Protein AF-F0SHQ8-F1 (afdb_monomer)

Radius of gyration: 17.81 Å; Cα contacts (8 Å, |Δi|>4): 243; chains: 1; bounding box: 41×35×52 Å

Sequence (157 aa):
MIVAEDRSCPIPQRPRISIDPEQRTIQFEWCHVSRSFFSAGFQQSYVCSFDDITGTADFLHGSHKAPVTRIILAAGRLISIHVSPKQLASTFVYTETGRCRMFASWYGFEEVRDQLAEIAPGQARIPLSEDIRLIPLYVLGLIVVVCGIILGLLEFG

Structure (mmCIF, N/CA/C/O backbone):
data_AF-F0SHQ8-F1
#
_entry.id   AF-F0SHQ8-F1
#
loop_
_atom_site.group_PDB
_atom_site.id
_atom_site.type_symbol
_atom_site.label_atom_id
_atom_site.label_alt_id
_atom_site.label_comp_id
_atom_site.label_asym_id
_atom_site.label_entity_id
_atom_site.label_seq_id
_atom_site.pdbx_PDB_ins_code
_atom_site.Cartn_x
_atom_site.Cartn_y
_atom_site.Cartn_z
_atom_site.occupancy
_atom_site.B_iso_or_equiv
_atom_site.auth_seq_id
_atom_site.auth_comp_id
_atom_site.auth_asym_id
_atom_site.auth_atom_id
_atom_site.pdbx_PDB_model_num
ATOM 1 N N . MET A 1 1 ? 0.479 -6.429 15.666 1.00 88.62 1 MET A N 1
ATOM 2 C CA . MET A 1 1 ? 0.857 -5.486 14.590 1.00 88.62 1 MET A CA 1
ATOM 3 C C . MET A 1 1 ? 1.449 -6.262 13.421 1.00 88.62 1 MET A C 1
ATOM 5 O O . MET A 1 1 ? 2.393 -7.015 13.630 1.00 88.62 1 MET A O 1
ATOM 9 N N . ILE A 1 2 ? 0.876 -6.109 12.228 1.00 95.31 2 ILE A N 1
ATOM 10 C CA . ILE A 1 2 ? 1.307 -6.766 10.980 1.00 95.31 2 ILE A CA 1
ATOM 11 C C . ILE A 1 2 ? 1.930 -5.688 10.091 1.00 95.31 2 ILE A C 1
ATOM 13 O O . ILE A 1 2 ? 1.401 -4.580 10.033 1.00 95.31 2 ILE A O 1
ATOM 17 N N . VAL A 1 3 ? 3.069 -5.957 9.451 1.00 96.50 3 VAL A N 1
ATOM 18 C CA . VAL A 1 3 ? 3.855 -4.919 8.766 1.00 96.50 3 VAL A CA 1
ATOM 19 C C . VAL A 1 3 ? 4.327 -5.395 7.404 1.00 96.50 3 VAL A C 1
ATOM 21 O O . VAL A 1 3 ? 4.894 -6.481 7.304 1.00 96.50 3 VAL A O 1
ATOM 24 N N . ALA A 1 4 ? 4.184 -4.527 6.401 1.00 95.50 4 ALA A N 1
ATOM 25 C CA . ALA A 1 4 ? 4.842 -4.657 5.113 1.00 95.50 4 ALA A CA 1
ATOM 26 C C . ALA A 1 4 ? 5.724 -3.441 4.819 1.00 95.50 4 ALA A C 1
ATOM 28 O O . ALA A 1 4 ? 5.310 -2.308 5.054 1.00 95.50 4 ALA A O 1
ATOM 29 N N . GLU A 1 5 ? 6.933 -3.648 4.298 1.00 95.06 5 GLU A N 1
ATOM 30 C CA . GLU A 1 5 ? 7.877 -2.554 4.022 1.00 95.06 5 GLU A CA 1
ATOM 31 C C . GLU A 1 5 ? 8.793 -2.816 2.818 1.00 95.06 5 GLU A C 1
ATOM 33 O O . GLU A 1 5 ? 9.200 -3.952 2.542 1.00 95.06 5 GLU A O 1
ATOM 38 N N . ASP A 1 6 ? 9.185 -1.740 2.133 1.00 92.12 6 ASP A N 1
ATOM 39 C CA . ASP A 1 6 ? 10.177 -1.799 1.062 1.00 92.12 6 ASP A CA 1
ATOM 40 C C . ASP A 1 6 ? 11.604 -1.730 1.616 1.00 92.12 6 ASP A C 1
ATOM 42 O O . ASP A 1 6 ? 12.193 -0.664 1.807 1.00 92.12 6 ASP A O 1
ATOM 46 N N . ARG A 1 7 ? 12.207 -2.893 1.858 1.00 90.50 7 ARG A N 1
ATOM 47 C CA . ARG A 1 7 ? 13.582 -2.966 2.374 1.00 90.50 7 ARG A CA 1
ATOM 48 C C . ARG A 1 7 ? 14.652 -2.537 1.372 1.00 90.50 7 ARG A C 1
ATOM 50 O O . ARG A 1 7 ? 15.808 -2.421 1.772 1.00 90.50 7 ARG A O 1
ATOM 57 N N . SER A 1 8 ? 14.299 -2.293 0.107 1.00 85.12 8 SER A N 1
ATOM 58 C CA . SER A 1 8 ? 15.238 -1.722 -0.863 1.00 85.12 8 SER A CA 1
ATOM 59 C C . SER A 1 8 ? 15.465 -0.222 -0.643 1.00 85.12 8 SER A C 1
ATOM 61 O O . SER A 1 8 ? 16.501 0.305 -1.050 1.00 85.12 8 SER A O 1
ATOM 63 N N . CYS A 1 9 ? 14.548 0.454 0.059 1.00 84.31 9 CYS A N 1
ATOM 64 C CA . CYS A 1 9 ? 14.655 1.871 0.386 1.00 84.31 9 CYS A CA 1
ATOM 65 C C . CYS A 1 9 ? 15.389 2.115 1.725 1.00 84.31 9 CYS A C 1
ATOM 67 O O . CYS A 1 9 ? 15.158 1.404 2.720 1.00 84.31 9 CYS A O 1
ATOM 69 N N . PRO A 1 10 ? 16.248 3.153 1.796 1.00 83.56 10 PRO A N 1
ATOM 70 C CA . PRO A 1 10 ? 16.924 3.538 3.027 1.00 83.56 10 PRO A CA 1
ATOM 71 C C . PRO A 1 10 ? 15.960 4.188 4.032 1.00 83.56 10 PRO A C 1
ATOM 73 O O . PRO A 1 10 ? 14.971 4.828 3.677 1.00 83.56 10 PRO A O 1
ATOM 76 N N . ILE A 1 11 ? 16.288 4.060 5.315 1.00 84.69 11 ILE A N 1
ATOM 77 C CA . ILE A 1 11 ? 15.631 4.798 6.403 1.00 84.69 11 ILE A CA 1
ATOM 78 C C . ILE A 1 11 ? 16.107 6.266 6.337 1.00 84.69 11 ILE A C 1
ATOM 80 O O . ILE A 1 11 ? 17.296 6.482 6.094 1.00 84.69 11 ILE A O 1
ATOM 84 N N . PRO A 1 12 ? 15.236 7.280 6.544 1.00 82.38 12 PRO A N 1
ATOM 85 C CA . PRO A 1 12 ? 13.863 7.201 7.064 1.00 82.38 12 PRO A CA 1
ATOM 86 C C . PRO A 1 12 ? 12.753 7.170 6.005 1.00 82.38 12 PRO A C 1
ATOM 88 O O . PRO A 1 12 ? 11.585 7.095 6.367 1.00 82.38 12 PRO A O 1
ATOM 91 N N . GLN A 1 13 ? 13.083 7.225 4.717 1.00 86.38 13 GLN A N 1
ATOM 92 C CA . GLN A 1 13 ? 12.105 7.331 3.624 1.00 86.38 13 GLN A CA 1
ATOM 93 C C . GLN A 1 13 ? 11.593 5.966 3.161 1.00 86.38 13 GLN A C 1
ATOM 95 O O . GLN A 1 13 ? 11.318 5.772 1.981 1.00 86.38 13 GLN A O 1
ATOM 100 N N . ARG A 1 14 ? 11.519 4.993 4.072 1.00 87.56 14 ARG A N 1
ATOM 101 C CA . ARG A 1 14 ? 11.128 3.630 3.737 1.00 87.56 14 ARG A CA 1
ATOM 102 C C . ARG A 1 14 ? 9.604 3.548 3.601 1.00 87.56 14 ARG A C 1
ATOM 104 O O . ARG A 1 14 ? 8.922 3.753 4.605 1.00 87.56 14 ARG A O 1
ATOM 111 N N . PRO A 1 15 ? 9.072 3.196 2.417 1.00 91.81 15 PRO A N 1
ATOM 112 C CA . PRO A 1 15 ? 7.663 2.874 2.256 1.00 91.81 15 PRO A CA 1
ATOM 113 C C . PRO A 1 15 ? 7.255 1.733 3.188 1.00 91.81 15 PRO A C 1
ATOM 115 O O . PRO A 1 15 ? 7.889 0.672 3.185 1.00 91.81 15 PRO A O 1
ATOM 118 N N . ARG A 1 16 ? 6.211 1.947 3.988 1.00 93.94 16 ARG A N 1
ATOM 119 C CA . ARG A 1 16 ? 5.739 0.967 4.968 1.00 93.94 16 ARG A CA 1
ATOM 120 C C . ARG A 1 16 ? 4.236 1.058 5.187 1.00 93.94 16 ARG A C 1
ATOM 122 O O . ARG A 1 16 ? 3.680 2.147 5.260 1.00 93.94 16 ARG A O 1
ATOM 129 N N . ILE A 1 17 ? 3.601 -0.097 5.345 1.00 96.00 17 ILE A N 1
ATOM 130 C CA . ILE A 1 17 ? 2.226 -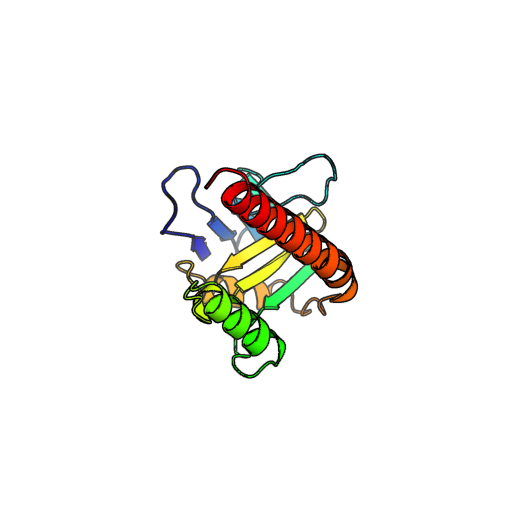0.246 5.819 1.00 96.00 17 ILE A CA 1
ATOM 131 C C . ILE A 1 17 ? 2.270 -1.038 7.120 1.00 96.00 17 ILE A C 1
ATOM 133 O O . ILE A 1 17 ? 2.913 -2.084 7.189 1.00 96.00 17 ILE A O 1
ATOM 137 N N . SER A 1 18 ? 1.592 -0.549 8.151 1.00 96.88 18 SER A N 1
ATOM 138 C CA . SER A 1 18 ? 1.415 -1.260 9.416 1.00 96.88 18 SER A CA 1
ATOM 139 C C . SER A 1 18 ? -0.068 -1.357 9.734 1.00 96.88 18 SER A C 1
ATOM 141 O O . SER A 1 18 ? -0.766 -0.349 9.716 1.00 96.88 18 SER A O 1
ATOM 143 N N . ILE A 1 19 ? -0.542 -2.562 10.026 1.00 96.50 19 ILE A N 1
ATOM 144 C CA . ILE A 1 19 ? -1.914 -2.830 10.446 1.00 96.50 19 ILE A CA 1
ATOM 145 C C . ILE A 1 19 ? -1.894 -3.156 11.935 1.00 96.50 19 ILE A C 1
ATOM 147 O O . ILE A 1 19 ? -1.152 -4.042 12.385 1.00 96.50 19 ILE A O 1
ATOM 151 N N . ASP A 1 20 ? -2.728 -2.452 12.688 1.00 96.44 20 ASP A N 1
ATOM 152 C CA . ASP A 1 20 ? -3.034 -2.755 14.077 1.00 96.44 20 ASP A CA 1
ATOM 153 C C . ASP A 1 20 ? -4.475 -3.292 14.180 1.00 96.44 20 ASP A C 1
ATOM 155 O O . ASP A 1 20 ? -5.432 -2.513 14.158 1.00 96.44 20 ASP A O 1
ATOM 159 N N . PRO A 1 21 ? -4.653 -4.625 14.271 1.00 92.81 21 PRO A N 1
ATOM 160 C CA . PRO A 1 21 ? -5.974 -5.229 14.410 1.00 92.81 21 PRO A CA 1
ATOM 161 C C . PRO A 1 21 ? -6.673 -4.882 15.728 1.00 92.81 21 PRO A C 1
ATOM 163 O O . PRO A 1 21 ? -7.901 -4.840 15.756 1.00 92.81 21 PRO A O 1
ATOM 166 N N . GLU A 1 22 ? -5.922 -4.629 16.806 1.00 94.12 22 GLU A N 1
ATOM 167 C CA . GLU A 1 22 ? -6.499 -4.306 18.116 1.00 94.12 22 GLU A CA 1
ATOM 168 C C . GLU A 1 22 ? -7.103 -2.902 18.099 1.00 94.12 22 GLU A C 1
ATOM 170 O O . GLU A 1 22 ? -8.208 -2.685 18.594 1.00 94.12 22 GLU A O 1
ATOM 175 N N . GLN A 1 23 ? -6.399 -1.958 17.471 1.00 93.69 23 GLN A N 1
ATOM 176 C CA . GLN A 1 23 ? -6.852 -0.573 17.335 1.00 93.69 23 GLN A CA 1
ATOM 177 C C . GLN A 1 23 ? -7.754 -0.339 16.117 1.00 93.69 23 GLN A C 1
ATOM 179 O O . GLN A 1 23 ? -8.337 0.736 15.997 1.00 93.69 23 GLN A O 1
ATOM 184 N N . ARG A 1 24 ? -7.886 -1.329 15.223 1.00 94.56 24 ARG A N 1
ATOM 185 C CA . ARG A 1 24 ? -8.569 -1.211 13.922 1.00 94.56 24 ARG A CA 1
ATOM 186 C C . ARG A 1 24 ? -8.027 -0.055 13.075 1.00 94.56 24 ARG A C 1
ATOM 188 O O . ARG A 1 24 ? -8.792 0.681 12.453 1.00 94.56 24 ARG A O 1
ATOM 195 N N . THR A 1 25 ? -6.705 0.105 13.046 1.00 95.94 25 THR A N 1
ATOM 196 C CA . THR A 1 25 ? -6.038 1.182 12.303 1.00 95.94 25 THR A CA 1
ATOM 197 C C . THR A 1 25 ? -5.010 0.658 11.309 1.00 95.94 25 THR A C 1
ATOM 199 O O . THR A 1 25 ? -4.406 -0.405 11.483 1.00 95.94 25 THR A O 1
ATOM 202 N N . ILE A 1 26 ? -4.804 1.429 10.242 1.00 95.44 26 ILE A N 1
ATOM 203 C CA . ILE A 1 26 ? -3.744 1.219 9.259 1.00 95.44 26 ILE A CA 1
ATOM 204 C C . ILE A 1 26 ? -2.895 2.480 9.187 1.00 95.44 26 ILE A C 1
ATOM 206 O O . ILE A 1 26 ? -3.410 3.578 8.987 1.00 95.44 26 ILE A O 1
ATOM 210 N N . GLN A 1 27 ? -1.585 2.313 9.326 1.00 96.25 27 GLN A N 1
ATOM 211 C CA . GLN A 1 27 ? -0.594 3.364 9.159 1.00 96.25 27 GLN A CA 1
ATOM 212 C C . GLN A 1 27 ? 0.179 3.149 7.862 1.00 96.25 27 GLN A C 1
ATOM 214 O O . GLN A 1 27 ? 0.748 2.084 7.629 1.00 96.25 27 GLN A O 1
ATOM 219 N N . PHE A 1 28 ? 0.242 4.193 7.051 1.00 94.00 28 PHE A N 1
ATOM 220 C CA . PHE A 1 28 ? 1.009 4.293 5.824 1.00 94.00 28 PHE A CA 1
ATOM 221 C C . PHE A 1 28 ? 2.151 5.279 6.040 1.00 94.00 28 PHE A C 1
ATOM 223 O O . PHE A 1 28 ? 1.915 6.421 6.417 1.00 94.00 28 PHE A O 1
ATOM 230 N N . GLU A 1 29 ? 3.379 4.876 5.752 1.00 93.12 29 GLU A N 1
ATOM 231 C CA . GLU A 1 29 ? 4.559 5.739 5.799 1.00 93.12 29 GLU A CA 1
ATOM 232 C C . GLU A 1 29 ? 5.186 5.780 4.408 1.00 93.12 29 GLU A C 1
ATOM 234 O O . GLU A 1 29 ? 5.399 4.730 3.800 1.00 93.12 29 GLU A O 1
ATOM 239 N N . TRP A 1 30 ? 5.427 6.978 3.869 1.00 88.38 30 TRP A N 1
ATOM 240 C CA . TRP A 1 30 ? 6.051 7.209 2.553 1.00 88.38 30 TRP A CA 1
ATOM 241 C C . TRP A 1 30 ? 5.433 6.446 1.367 1.00 88.38 30 TRP A C 1
ATOM 243 O O . TRP A 1 30 ? 6.095 6.213 0.358 1.00 88.38 30 TRP A O 1
ATOM 253 N N . CYS A 1 31 ? 4.166 6.041 1.466 1.00 87.19 31 CYS A N 1
ATOM 254 C CA . CYS A 1 31 ? 3.522 5.200 0.452 1.00 87.19 31 CYS A CA 1
ATOM 255 C C . CYS A 1 31 ? 2.071 5.572 0.132 1.00 87.19 31 CYS A C 1
ATOM 257 O O . CYS A 1 31 ? 1.521 5.078 -0.856 1.00 87.19 31 CYS A O 1
ATOM 259 N N . HIS A 1 32 ? 1.445 6.440 0.929 1.00 88.69 32 HIS A N 1
ATOM 260 C CA . HIS A 1 32 ? 0.104 6.949 0.651 1.00 88.69 32 HIS A CA 1
ATOM 261 C C . HIS A 1 32 ? 0.176 8.173 -0.2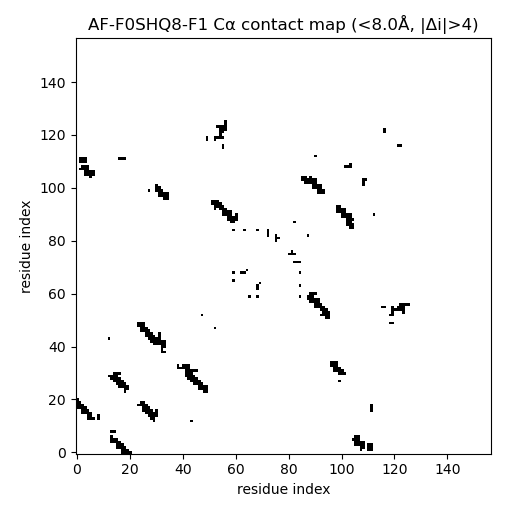56 1.00 88.69 32 HIS A C 1
ATOM 263 O O . HIS A 1 32 ? 0.983 9.076 -0.037 1.00 88.69 32 HIS A O 1
ATOM 269 N N . VAL A 1 33 ? -0.666 8.194 -1.282 1.00 83.50 33 VAL A N 1
ATOM 270 C CA . VAL A 1 33 ? -0.838 9.321 -2.195 1.00 83.50 33 VAL A CA 1
ATOM 271 C C . VAL A 1 33 ? -2.252 9.857 -2.007 1.00 83.50 33 VAL A C 1
ATOM 273 O O . VAL A 1 33 ? -3.235 9.142 -2.228 1.00 83.50 33 VAL A O 1
ATOM 276 N N . SER A 1 34 ? -2.356 11.123 -1.606 1.00 78.75 34 SER A N 1
ATOM 277 C CA . SER A 1 34 ? -3.646 11.792 -1.435 1.00 78.75 34 SER A CA 1
ATOM 278 C C . SER A 1 34 ? -4.316 12.063 -2.783 1.00 78.75 34 SER A C 1
ATOM 280 O O . SER A 1 34 ? -3.654 12.311 -3.788 1.00 78.75 34 SER A O 1
ATOM 282 N N . ARG A 1 35 ? -5.654 12.055 -2.796 1.00 71.56 35 ARG A N 1
ATOM 283 C CA . ARG A 1 35 ? -6.475 12.466 -3.947 1.00 71.56 35 ARG A CA 1
ATOM 284 C C . ARG A 1 35 ? -6.434 13.977 -4.217 1.00 71.56 35 ARG A C 1
ATOM 286 O O . ARG A 1 35 ? -6.981 14.413 -5.227 1.00 71.56 35 ARG A O 1
ATOM 293 N N . SER A 1 36 ? -5.841 14.789 -3.338 1.00 67.88 36 SER A N 1
ATOM 294 C CA . SER A 1 36 ? -5.819 16.243 -3.521 1.00 67.88 36 SER A CA 1
ATOM 295 C C . SER A 1 36 ? -4.958 16.649 -4.723 1.00 67.88 36 SER A C 1
ATOM 297 O O . SER A 1 36 ? -3.783 16.303 -4.821 1.00 67.88 36 SER A O 1
ATOM 299 N N . PHE A 1 37 ? -5.543 17.446 -5.624 1.00 50.50 37 PHE A N 1
ATOM 300 C CA . PHE A 1 37 ? -4.904 17.951 -6.849 1.00 50.50 37 PHE A CA 1
ATOM 301 C C . PHE A 1 37 ? -3.634 18.786 -6.581 1.00 50.50 37 PHE A C 1
ATOM 303 O O . PHE A 1 37 ? -2.804 18.955 -7.469 1.00 50.50 37 PHE A O 1
ATOM 310 N N . PHE A 1 38 ? -3.467 19.293 -5.354 1.00 52.59 38 PHE A N 1
ATOM 311 C CA . PHE A 1 38 ? -2.330 20.128 -4.947 1.00 52.59 38 PHE A CA 1
ATOM 312 C C . PHE A 1 38 ? -1.226 19.359 -4.210 1.00 52.59 38 PHE A C 1
ATOM 314 O O . PHE A 1 38 ? -0.142 19.897 -3.997 1.00 52.59 38 PHE A O 1
ATOM 321 N N . SER A 1 39 ? -1.473 18.105 -3.823 1.00 54.47 39 SER A N 1
ATOM 322 C CA . SER A 1 39 ? -0.486 17.247 -3.166 1.00 54.47 39 SER A CA 1
ATOM 323 C C . SER A 1 39 ? 0.139 16.293 -4.180 1.00 54.47 39 SER A C 1
ATOM 325 O O . SER A 1 39 ? -0.237 15.127 -4.274 1.00 54.47 39 SER A O 1
ATOM 327 N N . ALA A 1 40 ? 1.099 16.782 -4.962 1.00 52.38 40 ALA A N 1
ATOM 328 C CA . ALA A 1 40 ? 1.957 15.906 -5.749 1.00 52.38 40 ALA A CA 1
ATOM 329 C C . ALA A 1 40 ? 3.022 15.302 -4.817 1.00 52.38 40 ALA A C 1
ATOM 331 O O . ALA A 1 40 ? 4.040 15.933 -4.548 1.00 52.38 40 ALA A O 1
ATOM 332 N N . GLY A 1 41 ? 2.782 14.105 -4.275 1.00 63.81 41 GLY A N 1
ATOM 333 C CA . GLY A 1 41 ? 3.791 13.403 -3.479 1.00 63.81 41 GLY A CA 1
ATOM 334 C C . GLY A 1 41 ? 3.245 12.345 -2.527 1.00 63.81 41 GLY A C 1
ATOM 335 O O . GLY A 1 41 ? 2.043 12.263 -2.277 1.00 63.81 41 GLY A O 1
ATOM 336 N N . PHE A 1 42 ? 4.161 11.535 -1.993 1.00 68.38 42 PHE A N 1
ATOM 337 C CA . PHE A 1 42 ? 3.863 10.604 -0.911 1.00 68.38 42 PHE A CA 1
ATOM 338 C C . PHE A 1 42 ? 3.695 11.362 0.403 1.00 68.38 42 PHE A C 1
ATOM 340 O O . PHE A 1 42 ? 4.524 12.203 0.755 1.00 68.38 42 PHE A O 1
ATOM 347 N N . GLN A 1 43 ? 2.644 11.039 1.150 1.00 77.31 43 GLN A N 1
ATOM 348 C CA . GLN A 1 43 ? 2.515 11.481 2.531 1.00 77.31 43 GLN A CA 1
ATOM 349 C C . GLN A 1 43 ? 3.557 10.752 3.384 1.00 77.31 43 GLN A C 1
ATOM 351 O O . GLN A 1 43 ? 3.699 9.530 3.298 1.00 77.31 43 GLN A O 1
ATOM 356 N N . GLN A 1 44 ? 4.297 11.506 4.204 1.00 84.75 44 GLN A N 1
ATOM 357 C CA . GLN A 1 44 ? 5.324 10.942 5.084 1.00 84.75 44 GLN A CA 1
ATOM 358 C C . GLN A 1 44 ? 4.721 9.937 6.070 1.00 84.75 44 GLN A C 1
ATOM 360 O O . GLN A 1 44 ? 5.301 8.878 6.286 1.00 84.75 44 GLN A O 1
ATOM 365 N N . SER A 1 45 ? 3.565 10.264 6.644 1.00 90.50 45 SER A N 1
ATOM 366 C CA . SER A 1 45 ? 2.795 9.377 7.508 1.00 90.50 45 SER A CA 1
ATOM 367 C C . SER A 1 45 ? 1.309 9.700 7.376 1.00 90.50 45 SER A C 1
ATOM 369 O O . SER A 1 45 ? 0.930 10.872 7.342 1.00 90.50 45 SER A O 1
ATOM 371 N N . TYR A 1 46 ? 0.484 8.665 7.281 1.00 91.50 46 TYR A N 1
ATOM 372 C CA . TYR A 1 46 ? -0.968 8.743 7.235 1.00 91.50 46 TYR A CA 1
ATOM 373 C C . TYR A 1 46 ? -1.555 7.571 8.014 1.00 91.50 46 TYR A C 1
ATOM 375 O O . TYR A 1 46 ? -1.177 6.429 7.779 1.00 91.50 46 TYR A O 1
ATOM 383 N N . VAL A 1 47 ? -2.474 7.847 8.935 1.00 94.62 47 VAL A N 1
ATOM 384 C CA . VAL A 1 47 ? -3.161 6.823 9.729 1.00 94.62 47 VAL A CA 1
ATOM 385 C C . VAL A 1 47 ? -4.651 6.924 9.444 1.00 94.62 47 VAL A C 1
ATOM 387 O O . VAL A 1 47 ? -5.199 8.026 9.453 1.00 94.62 47 VAL A O 1
ATOM 390 N N . CYS A 1 48 ? -5.296 5.791 9.194 1.00 92.06 48 CYS A N 1
ATOM 391 C CA . CYS A 1 48 ? -6.736 5.714 8.980 1.00 92.06 48 CYS A CA 1
ATOM 392 C C . CYS A 1 48 ? -7.354 4.535 9.737 1.00 92.06 48 CYS A C 1
ATOM 394 O O . CYS A 1 48 ? -6.658 3.587 10.115 1.00 92.06 48 CYS A O 1
ATOM 396 N N . SER A 1 49 ? -8.664 4.603 9.961 1.00 93.88 49 SER A N 1
ATOM 397 C CA . SER A 1 49 ? -9.456 3.487 10.479 1.00 93.88 49 SER A CA 1
ATOM 398 C C . SER A 1 49 ? -9.638 2.419 9.399 1.00 93.88 49 SER A C 1
ATOM 400 O O . SER A 1 49 ? -9.530 2.690 8.202 1.00 93.88 49 SER A O 1
ATOM 402 N N . PHE A 1 50 ? -9.968 1.198 9.812 1.00 92.50 50 PHE A N 1
ATOM 403 C CA . PHE A 1 50 ? -10.457 0.153 8.908 1.00 92.50 50 PHE A CA 1
ATOM 404 C C . PHE A 1 50 ? -11.700 0.599 8.137 1.00 92.50 50 PHE A C 1
ATOM 406 O O . PHE A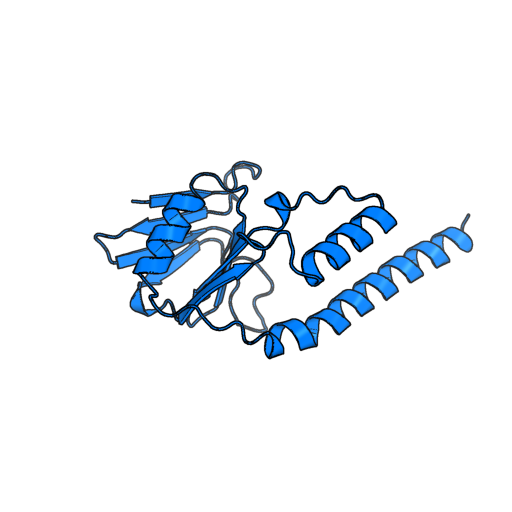 1 50 ? -11.859 0.233 6.976 1.00 92.50 50 PHE A O 1
ATOM 413 N N . ASP A 1 51 ? -12.539 1.428 8.756 1.00 89.50 51 ASP A N 1
ATOM 414 C CA . ASP A 1 51 ? -13.774 1.920 8.144 1.00 89.50 51 ASP A CA 1
ATOM 415 C C . ASP A 1 51 ? -13.494 2.932 7.010 1.00 89.50 51 ASP A C 1
ATOM 417 O O . ASP A 1 51 ? -14.322 3.100 6.119 1.00 89.50 51 ASP A O 1
ATOM 421 N N . ASP A 1 52 ? -12.294 3.531 6.981 1.00 88.62 52 ASP A N 1
ATOM 422 C CA . ASP A 1 52 ? -11.852 4.447 5.918 1.00 88.62 52 ASP A CA 1
ATOM 423 C C . ASP A 1 52 ? -11.356 3.695 4.666 1.00 88.62 52 ASP A C 1
ATOM 425 O O . ASP A 1 52 ? -11.028 4.310 3.640 1.00 88.62 52 ASP A O 1
ATOM 429 N N . ILE A 1 53 ? -11.240 2.363 4.743 1.00 88.69 53 ILE A N 1
ATOM 430 C CA . ILE A 1 53 ? -10.810 1.520 3.629 1.00 88.69 53 ILE A CA 1
ATOM 431 C C . ILE A 1 53 ? -11.999 1.267 2.709 1.00 88.69 53 ILE A C 1
ATOM 433 O O . ILE A 1 53 ? -12.917 0.507 2.998 1.00 88.69 53 ILE A O 1
ATOM 437 N N . THR A 1 54 ? -11.933 1.878 1.532 1.00 85.56 54 THR A N 1
ATOM 438 C CA . THR A 1 54 ? -12.976 1.777 0.499 1.00 85.56 54 THR A CA 1
ATOM 439 C C . THR A 1 54 ? -12.807 0.549 -0.398 1.00 85.56 54 THR A C 1
ATOM 441 O O . THR A 1 54 ? -13.729 0.180 -1.124 1.00 85.56 54 THR A O 1
ATOM 444 N N . GLY A 1 55 ? -11.640 -0.100 -0.347 1.00 84.38 55 GLY A N 1
ATOM 445 C CA . GLY A 1 55 ? -11.422 -1.422 -0.924 1.00 84.38 55 GLY A CA 1
ATOM 446 C C . GLY A 1 55 ? -9.973 -1.705 -1.298 1.00 84.38 55 GLY A C 1
ATOM 447 O O . GLY A 1 55 ? -9.090 -0.849 -1.189 1.00 84.38 55 GLY A O 1
ATOM 448 N N . THR A 1 56 ? -9.736 -2.924 -1.773 1.00 85.19 56 THR A N 1
ATOM 449 C CA . THR A 1 56 ? -8.432 -3.377 -2.265 1.00 85.19 56 THR A CA 1
ATOM 450 C C . THR A 1 56 ? -8.529 -3.958 -3.667 1.00 85.19 56 THR A C 1
ATOM 452 O O . THR A 1 56 ? -9.574 -4.466 -4.081 1.00 85.19 56 THR A O 1
ATOM 455 N N . ALA A 1 57 ? -7.436 -3.849 -4.422 1.00 80.62 57 ALA A N 1
ATOM 456 C CA . ALA A 1 57 ? -7.336 -4.427 -5.754 1.00 80.62 57 ALA A CA 1
ATOM 457 C C . ALA A 1 57 ? -5.947 -5.005 -6.012 1.00 80.62 57 ALA A C 1
ATOM 459 O O . ALA A 1 57 ? -4.942 -4.293 -5.962 1.00 80.62 57 ALA A O 1
ATOM 460 N N . ASP A 1 58 ? -5.902 -6.281 -6.374 1.00 80.31 58 ASP A N 1
ATOM 461 C CA . ASP A 1 58 ? -4.667 -6.925 -6.789 1.00 80.31 58 ASP A CA 1
ATOM 462 C C . ASP A 1 58 ? -4.383 -6.660 -8.265 1.00 80.31 58 ASP A C 1
ATOM 464 O O . ASP A 1 58 ? -5.207 -6.881 -9.155 1.00 80.31 58 ASP A O 1
ATOM 468 N N . PHE A 1 59 ? -3.163 -6.219 -8.535 1.00 73.25 59 PHE A N 1
ATOM 469 C CA . PHE A 1 59 ? -2.628 -6.061 -9.871 1.00 73.25 59 PHE A CA 1
ATOM 470 C C . PHE A 1 59 ? -1.590 -7.149 -10.123 1.00 73.25 59 PHE A C 1
ATOM 472 O O . PHE A 1 59 ? -0.582 -7.244 -9.426 1.00 73.25 59 PHE A O 1
ATOM 479 N N . LEU A 1 60 ? -1.842 -7.971 -11.145 1.00 66.44 60 LEU A N 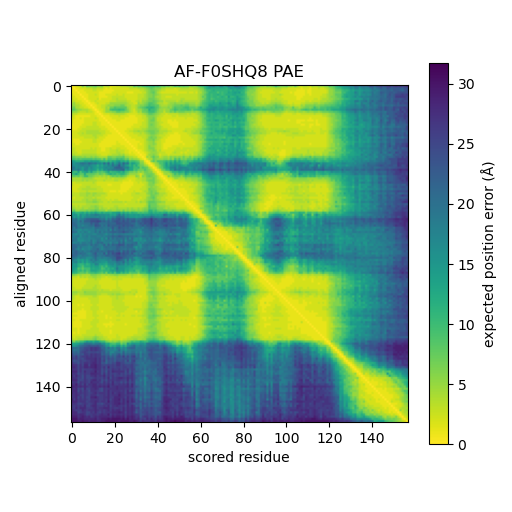1
ATOM 480 C CA . LEU A 1 60 ? -0.950 -9.029 -11.642 1.00 66.44 60 LEU A CA 1
ATOM 481 C C . LEU A 1 60 ? -0.580 -10.144 -10.652 1.00 66.44 60 LEU A C 1
ATOM 483 O O . LEU A 1 60 ? 0.134 -11.072 -11.037 1.00 66.44 60 LEU A O 1
ATOM 487 N N . HIS A 1 61 ? -1.116 -10.123 -9.434 1.00 59.34 61 HIS A N 1
ATOM 488 C CA . HIS A 1 61 ? -1.021 -11.231 -8.495 1.00 59.34 61 HIS A CA 1
ATOM 489 C C . HIS A 1 61 ? -1.873 -12.413 -9.011 1.00 59.34 61 HIS A C 1
ATOM 491 O O . HIS A 1 61 ? -3.033 -12.238 -9.377 1.00 59.34 61 HIS A O 1
ATOM 497 N N . GLY A 1 62 ? -1.273 -13.597 -9.192 1.00 54.94 62 GLY A N 1
ATOM 498 C CA . GLY A 1 62 ? -1.940 -14.786 -9.760 1.00 54.94 62 GLY A CA 1
ATOM 499 C C . GLY A 1 62 ? -2.268 -14.750 -11.270 1.00 54.94 62 GLY A C 1
ATOM 500 O O . GLY A 1 62 ? -2.624 -15.777 -11.845 1.00 54.94 62 GLY A O 1
ATOM 501 N N . SER A 1 63 ? -2.094 -13.612 -11.956 1.00 49.47 63 SER A N 1
ATOM 502 C CA . SER A 1 63 ? -2.512 -13.394 -13.358 1.00 49.47 63 SER A CA 1
ATOM 503 C C . SER A 1 63 ? -1.350 -13.235 -14.351 1.00 49.47 63 SER A C 1
ATOM 505 O O . SER A 1 63 ? -1.384 -12.416 -15.275 1.00 49.47 63 SER A O 1
ATOM 507 N N . HIS A 1 64 ? -0.327 -14.089 -14.248 1.00 48.91 64 HIS A N 1
ATOM 508 C CA . HIS A 1 64 ? 0.789 -14.144 -15.212 1.00 48.91 64 HIS A CA 1
ATOM 509 C C . HIS A 1 64 ? 0.355 -14.392 -16.673 1.00 48.91 64 HIS A C 1
ATOM 511 O O . HIS A 1 64 ? 1.146 -14.215 -17.599 1.00 48.91 64 HIS A O 1
ATOM 517 N N . LYS A 1 65 ? -0.898 -14.808 -16.895 1.00 46.91 65 LYS A N 1
ATOM 518 C CA . LYS A 1 65 ? -1.469 -15.092 -18.218 1.00 46.91 65 LYS A CA 1
ATOM 519 C C . LYS A 1 65 ? -2.295 -13.940 -18.808 1.00 46.91 65 LYS A C 1
ATOM 521 O O . LYS A 1 65 ? -2.723 -14.069 -19.953 1.00 46.91 65 LYS A O 1
ATOM 526 N N . ALA A 1 66 ? -2.510 -12.838 -18.083 1.00 56.12 66 ALA A N 1
ATOM 527 C CA . ALA A 1 66 ? -3.320 -11.732 -18.589 1.00 56.12 66 ALA A CA 1
ATOM 528 C C . ALA A 1 66 ? -2.644 -11.043 -19.803 1.00 56.12 66 ALA A C 1
ATOM 530 O O . ALA A 1 66 ? -1.424 -10.837 -19.793 1.00 56.12 66 ALA A O 1
ATOM 531 N N . PRO A 1 67 ? -3.404 -10.668 -20.854 1.00 55.72 67 PRO A N 1
ATOM 532 C CA . PRO A 1 67 ? -2.858 -10.048 -22.068 1.00 55.72 67 PRO A CA 1
ATOM 533 C C . PRO A 1 67 ? -2.057 -8.771 -21.785 1.00 55.72 67 PRO A C 1
ATOM 535 O O . PRO A 1 67 ? -1.005 -8.551 -22.378 1.00 55.72 67 PRO A O 1
ATOM 538 N N . VAL A 1 68 ? -2.512 -7.974 -20.815 1.00 58.09 68 VAL A N 1
ATOM 539 C CA . VAL A 1 68 ? -1.861 -6.726 -20.389 1.00 58.09 68 VAL A CA 1
ATOM 540 C C . VAL A 1 68 ? -0.462 -6.982 -19.822 1.00 58.09 68 VAL A C 1
ATOM 542 O O . VAL A 1 68 ? 0.477 -6.269 -20.166 1.00 58.09 68 VAL A O 1
ATOM 545 N N . THR A 1 69 ? -0.279 -8.047 -19.036 1.00 54.09 69 THR A N 1
ATOM 546 C CA . THR A 1 69 ? 1.032 -8.461 -18.510 1.00 54.09 69 THR A CA 1
ATOM 547 C C . THR A 1 69 ? 2.011 -8.744 -19.638 1.00 54.09 69 THR A C 1
ATOM 549 O O . THR A 1 69 ? 3.164 -8.328 -19.583 1.00 54.09 69 THR A O 1
ATOM 552 N N . ARG A 1 70 ? 1.551 -9.429 -20.691 1.00 58.28 70 ARG A N 1
ATOM 553 C CA . ARG A 1 70 ? 2.385 -9.749 -21.856 1.00 58.28 70 ARG A CA 1
ATOM 554 C C . ARG A 1 70 ? 2.783 -8.494 -22.622 1.00 58.28 70 ARG A C 1
ATOM 556 O O . ARG A 1 70 ? 3.930 -8.408 -23.036 1.00 58.28 70 ARG A O 1
ATOM 563 N N . ILE A 1 71 ? 1.873 -7.529 -22.764 1.00 62.66 71 ILE A N 1
ATOM 564 C CA . ILE A 1 71 ? 2.150 -6.249 -23.431 1.00 62.66 71 ILE A CA 1
ATOM 565 C C . ILE A 1 71 ? 3.180 -5.437 -22.638 1.00 62.66 71 ILE A C 1
ATOM 567 O O . ILE A 1 71 ? 4.156 -4.984 -23.224 1.00 62.66 71 ILE A O 1
ATOM 571 N N . ILE A 1 72 ? 3.025 -5.309 -21.315 1.00 60.81 72 ILE A N 1
ATOM 572 C CA . ILE A 1 72 ? 3.979 -4.569 -20.466 1.00 60.81 72 ILE A CA 1
ATOM 573 C C . ILE A 1 72 ? 5.363 -5.231 -20.496 1.00 60.81 72 ILE A C 1
ATOM 575 O O . ILE A 1 72 ? 6.375 -4.553 -20.665 1.00 60.81 72 ILE A O 1
ATOM 579 N N . LEU A 1 73 ? 5.422 -6.562 -20.387 1.00 61.78 73 LEU A N 1
ATOM 580 C CA . LEU A 1 73 ? 6.684 -7.303 -20.463 1.00 61.78 73 LEU A CA 1
ATOM 581 C C . LEU A 1 73 ? 7.325 -7.216 -21.858 1.00 61.78 73 LEU A C 1
ATOM 583 O O . LEU A 1 73 ? 8.547 -7.119 -21.962 1.00 61.78 73 LEU A O 1
ATOM 587 N N . ALA A 1 74 ? 6.526 -7.235 -22.929 1.00 59.25 74 ALA A N 1
ATOM 588 C CA . ALA A 1 74 ? 7.011 -7.060 -24.296 1.00 59.25 74 ALA A CA 1
ATOM 589 C C . ALA A 1 74 ? 7.542 -5.638 -24.530 1.00 59.25 74 ALA A C 1
ATOM 591 O O . ALA A 1 74 ? 8.615 -5.484 -25.106 1.00 59.25 74 ALA A O 1
ATOM 592 N N . ALA A 1 75 ? 6.849 -4.617 -24.021 1.00 59.75 75 ALA A N 1
ATOM 593 C CA . ALA A 1 75 ? 7.305 -3.233 -24.071 1.00 59.75 75 ALA A CA 1
ATOM 594 C C . ALA A 1 75 ? 8.625 -3.047 -23.310 1.00 59.75 75 ALA A C 1
ATOM 596 O O . ALA A 1 75 ? 9.553 -2.466 -23.859 1.00 59.75 75 ALA A O 1
ATOM 597 N N . GLY A 1 76 ? 8.757 -3.622 -22.106 1.00 56.94 76 GLY A N 1
ATOM 598 C CA . GLY A 1 76 ? 10.011 -3.611 -21.342 1.00 56.94 76 GLY A CA 1
ATOM 599 C C . GLY A 1 76 ? 11.184 -4.225 -22.112 1.00 56.94 76 GLY A C 1
ATOM 600 O O . GLY A 1 76 ? 12.268 -3.649 -22.148 1.00 56.94 76 GLY A O 1
ATOM 601 N N . ARG A 1 77 ? 10.954 -5.340 -22.821 1.00 60.19 77 ARG A N 1
ATOM 602 C CA . ARG A 1 77 ? 11.971 -5.967 -23.684 1.00 60.19 77 ARG A CA 1
ATOM 603 C C . ARG A 1 77 ? 12.383 -5.092 -24.868 1.00 60.19 77 ARG A C 1
ATOM 605 O O . ARG A 1 77 ? 13.559 -5.097 -25.210 1.00 60.19 77 ARG A O 1
ATOM 612 N N . LEU A 1 78 ? 11.455 -4.343 -25.469 1.00 57.88 78 LEU A N 1
ATOM 613 C CA . LEU A 1 78 ? 11.757 -3.435 -26.587 1.00 57.88 78 LEU A CA 1
ATOM 614 C C . LEU A 1 78 ? 12.676 -2.276 -26.176 1.00 57.88 78 LEU A C 1
ATOM 616 O O . LEU A 1 78 ? 13.419 -1.772 -27.009 1.00 57.88 78 LEU A O 1
ATOM 620 N N . ILE A 1 79 ? 12.656 -1.889 -24.899 1.00 59.84 79 ILE A N 1
ATOM 621 C CA . ILE A 1 79 ? 13.508 -0.831 -24.332 1.00 59.84 79 ILE A CA 1
ATOM 622 C C . ILE A 1 79 ? 14.641 -1.383 -23.449 1.00 59.84 79 ILE A C 1
ATOM 624 O O . ILE A 1 79 ? 15.231 -0.643 -22.668 1.00 59.84 79 ILE A O 1
ATOM 628 N N . SER A 1 80 ? 14.947 -2.683 -23.552 1.00 51.47 80 SER A N 1
ATOM 629 C CA . SER A 1 80 ? 16.003 -3.375 -22.789 1.00 51.47 80 SER A CA 1
ATOM 630 C C . SER A 1 80 ? 15.858 -3.336 -21.256 1.00 51.47 80 SER A C 1
ATOM 632 O O . SER A 1 80 ? 16.806 -3.645 -20.531 1.00 51.47 80 SER A O 1
ATOM 634 N N . ILE A 1 81 ? 14.667 -3.030 -20.734 1.00 54.47 81 ILE A N 1
ATOM 635 C CA . ILE A 1 81 ? 14.374 -3.068 -19.299 1.00 54.47 81 ILE A CA 1
ATOM 636 C C . ILE A 1 81 ? 13.844 -4.456 -18.933 1.00 54.47 81 ILE A C 1
ATOM 638 O O . ILE A 1 81 ? 12.766 -4.886 -19.354 1.00 54.47 81 ILE A O 1
ATOM 642 N N . HIS A 1 82 ? 14.598 -5.162 -18.093 1.00 55.22 82 HIS A N 1
ATOM 643 C CA . HIS A 1 82 ? 14.196 -6.455 -17.550 1.00 55.22 82 HIS A CA 1
ATOM 644 C C . HIS A 1 82 ? 13.210 -6.252 -16.401 1.00 55.22 82 HIS A C 1
ATOM 646 O O . HIS A 1 82 ? 13.593 -6.162 -15.238 1.00 55.22 82 HIS A O 1
ATOM 652 N N . VAL A 1 83 ? 11.924 -6.181 -16.734 1.00 58.94 83 VAL A N 1
ATOM 653 C CA . VAL A 1 83 ? 10.855 -6.134 -15.737 1.00 58.94 83 VAL A CA 1
ATOM 6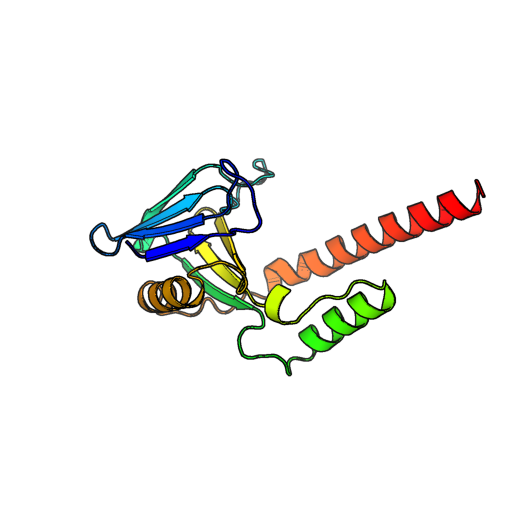54 C C . VAL A 1 83 ? 10.428 -7.560 -15.406 1.00 58.94 83 VAL A C 1
ATOM 656 O O . VAL A 1 83 ? 9.931 -8.284 -16.269 1.00 58.94 83 VAL A O 1
ATOM 659 N N . SER A 1 84 ? 10.618 -7.996 -14.162 1.00 60.94 84 SER A N 1
ATOM 660 C CA . SER A 1 84 ? 10.102 -9.296 -13.725 1.00 60.94 84 SER A CA 1
ATOM 661 C C . SER A 1 84 ? 8.611 -9.196 -13.354 1.00 60.94 84 SER A C 1
ATOM 663 O O . SER A 1 84 ? 8.177 -8.185 -12.802 1.00 60.94 84 SER A O 1
ATOM 665 N N . PRO A 1 85 ? 7.795 -10.244 -13.579 1.00 59.69 85 PRO A N 1
ATOM 666 C CA . PRO A 1 85 ? 6.387 -10.242 -13.170 1.00 59.69 85 PRO A CA 1
ATOM 667 C C . PRO A 1 85 ? 6.184 -9.986 -11.670 1.00 59.69 85 PRO A C 1
ATOM 669 O O . PRO A 1 85 ? 5.197 -9.368 -11.286 1.00 59.69 85 PRO A O 1
ATOM 672 N N . LYS A 1 86 ? 7.137 -10.413 -10.828 1.00 60.12 86 LYS A N 1
ATOM 673 C CA . LYS A 1 86 ? 7.123 -10.154 -9.380 1.00 60.12 86 LYS A CA 1
ATOM 674 C C . LYS A 1 86 ? 7.323 -8.675 -9.036 1.00 60.12 86 LYS A C 1
ATOM 676 O O . LYS A 1 86 ? 6.746 -8.216 -8.064 1.00 60.12 86 LYS A O 1
ATOM 681 N N . GLN A 1 87 ? 8.082 -7.929 -9.842 1.00 64.38 87 GLN A N 1
ATOM 682 C CA . GLN A 1 87 ? 8.244 -6.476 -9.678 1.00 64.38 87 GLN A CA 1
ATOM 683 C C . GLN A 1 87 ? 7.000 -5.688 -10.103 1.00 64.38 87 GLN A C 1
ATOM 685 O O . GLN A 1 87 ? 6.839 -4.537 -9.710 1.00 64.38 87 GLN A O 1
ATOM 690 N N . LEU A 1 88 ? 6.124 -6.285 -10.913 1.00 66.31 88 LEU A N 1
ATOM 691 C CA . LEU A 1 88 ? 4.874 -5.651 -11.328 1.00 66.31 88 LEU A CA 1
ATOM 692 C C . LEU A 1 88 ? 3.686 -6.043 -10.455 1.00 66.31 88 LEU A C 1
ATOM 694 O O . LEU A 1 88 ? 2.731 -5.271 -10.377 1.00 66.31 88 LEU A O 1
ATOM 698 N N . ALA A 1 89 ? 3.737 -7.220 -9.828 1.00 77.00 89 ALA A N 1
ATOM 699 C CA . ALA A 1 89 ? 2.709 -7.672 -8.907 1.00 77.00 89 ALA A CA 1
ATOM 700 C C . ALA A 1 89 ? 2.621 -6.718 -7.710 1.00 77.00 89 ALA A C 1
ATOM 702 O O . ALA A 1 89 ? 3.622 -6.405 -7.065 1.00 77.00 89 ALA A O 1
ATOM 703 N N . SER A 1 90 ? 1.420 -6.226 -7.434 1.00 82.12 90 SER A N 1
ATOM 704 C CA . SER A 1 90 ? 1.179 -5.253 -6.370 1.00 82.12 90 SER A CA 1
ATOM 705 C C . SER A 1 90 ? -0.283 -5.254 -5.954 1.00 82.12 90 SER A C 1
ATOM 707 O O . SER A 1 90 ? -1.141 -5.529 -6.787 1.00 82.12 90 SER A O 1
ATOM 709 N N . THR A 1 91 ? -0.567 -4.844 -4.729 1.00 86.75 91 THR A N 1
ATOM 710 C CA . THR A 1 91 ? -1.921 -4.611 -4.225 1.00 86.75 91 THR A CA 1
ATOM 711 C C . THR A 1 91 ? -2.126 -3.114 -4.030 1.00 86.75 91 THR A C 1
ATOM 713 O O . THR A 1 91 ? -1.290 -2.425 -3.440 1.00 86.75 91 THR A O 1
ATOM 716 N N . PHE A 1 92 ? -3.230 -2.596 -4.556 1.00 87.44 92 PHE A N 1
ATOM 717 C CA . PHE A 1 92 ? -3.699 -1.243 -4.297 1.00 87.44 92 PHE A CA 1
ATOM 718 C C . PHE A 1 92 ? -4.640 -1.250 -3.101 1.00 87.44 92 PHE A C 1
ATOM 720 O O . PHE A 1 92 ? -5.544 -2.082 -3.022 1.00 87.44 92 PHE A O 1
ATOM 727 N N . VAL A 1 93 ? -4.439 -0.294 -2.202 1.00 88.81 93 VAL A N 1
ATOM 728 C CA . VAL A 1 93 ? -5.298 -0.035 -1.046 1.00 88.81 93 VAL A CA 1
ATOM 729 C C . VAL A 1 93 ? -5.939 1.326 -1.254 1.00 88.81 93 VAL A C 1
ATOM 731 O O . VAL A 1 93 ? -5.228 2.324 -1.378 1.00 88.81 93 VAL A O 1
ATOM 734 N N . TYR A 1 94 ? -7.265 1.373 -1.331 1.00 87.81 94 TYR A N 1
ATOM 735 C CA . TYR A 1 94 ? -8.013 2.607 -1.532 1.00 87.81 94 TYR A CA 1
ATOM 736 C C . TYR A 1 94 ? -8.584 3.091 -0.207 1.00 87.81 94 TYR A C 1
ATOM 738 O O . TYR A 1 94 ? -9.328 2.374 0.461 1.00 87.81 94 TYR A O 1
ATOM 746 N N . THR A 1 95 ? -8.287 4.339 0.135 1.00 88.31 95 THR A N 1
ATOM 747 C CA . THR A 1 95 ? -8.893 5.028 1.277 1.00 88.31 95 THR A CA 1
ATOM 748 C C . THR A 1 95 ? -9.865 6.088 0.764 1.00 88.31 95 THR A C 1
ATOM 750 O O . THR A 1 95 ? -9.837 6.445 -0.423 1.00 88.31 95 THR A O 1
ATOM 753 N N . GLU A 1 96 ? -10.710 6.632 1.637 1.00 85.69 96 GLU A N 1
ATOM 754 C CA . GLU A 1 96 ? -11.554 7.786 1.285 1.00 85.69 96 GLU A CA 1
ATOM 755 C C . GLU A 1 96 ? -10.723 8.966 0.742 1.00 85.69 96 GLU A C 1
ATOM 757 O O . GLU A 1 96 ? -11.103 9.656 -0.205 1.00 85.69 96 GLU A O 1
ATOM 762 N N . THR A 1 97 ? -9.532 9.156 1.308 1.00 83.88 97 THR A N 1
ATOM 763 C CA . THR A 1 97 ? -8.651 10.311 1.085 1.00 83.88 97 THR A CA 1
ATOM 764 C C . THR A 1 97 ? -7.591 10.105 0.001 1.00 83.88 97 THR A C 1
ATOM 766 O O . THR A 1 97 ? -6.891 11.054 -0.368 1.00 83.88 97 THR A O 1
ATOM 769 N N . GLY A 1 98 ? -7.416 8.882 -0.501 1.00 86.19 98 GLY A N 1
ATOM 770 C CA . GLY A 1 98 ? -6.195 8.530 -1.216 1.00 86.19 98 GLY A CA 1
ATOM 771 C C . GLY A 1 98 ? -6.115 7.090 -1.682 1.00 86.19 98 GLY A C 1
ATOM 772 O O . GLY A 1 98 ? -7.110 6.368 -1.786 1.00 86.19 98 GLY A O 1
ATOM 773 N N . ARG A 1 99 ? -4.886 6.693 -2.000 1.00 88.00 99 ARG A N 1
ATOM 774 C CA . ARG A 1 99 ? -4.526 5.309 -2.291 1.00 88.00 99 ARG A CA 1
ATOM 775 C C . ARG A 1 99 ? -3.080 5.027 -1.916 1.00 88.00 99 ARG A C 1
ATOM 777 O O . ARG A 1 99 ? -2.235 5.917 -1.944 1.00 88.00 99 ARG A O 1
ATOM 784 N N . CYS A 1 100 ? -2.790 3.767 -1.647 1.00 88.56 100 CYS A N 1
ATOM 785 C CA . CYS A 1 100 ? -1.442 3.244 -1.505 1.00 88.56 100 CYS A CA 1
ATOM 786 C C . CYS A 1 100 ? -1.239 2.088 -2.490 1.00 88.56 100 CYS A C 1
ATOM 788 O O . CYS A 1 100 ? -2.175 1.341 -2.776 1.00 88.56 100 CYS A O 1
ATOM 790 N N . ARG A 1 101 ? -0.020 1.938 -3.014 1.00 88.12 101 ARG A N 1
ATOM 791 C CA . ARG A 1 101 ? 0.385 0.772 -3.804 1.00 88.12 101 ARG A CA 1
ATOM 792 C C . ARG A 1 101 ? 1.481 0.022 -3.058 1.00 88.12 101 ARG A C 1
ATOM 794 O O . ARG A 1 101 ? 2.575 0.549 -2.890 1.00 88.12 101 ARG A O 1
ATOM 801 N N . MET A 1 102 ? 1.190 -1.215 -2.679 1.00 88.69 102 MET A N 1
ATOM 802 C CA . MET A 1 102 ? 2.120 -2.130 -2.025 1.00 88.69 102 MET A CA 1
ATOM 803 C C . MET A 1 102 ? 2.623 -3.156 -3.044 1.00 88.69 102 MET A C 1
ATOM 805 O O . MET A 1 102 ? 1.818 -3.836 -3.677 1.00 88.69 102 MET A O 1
ATOM 809 N N . PHE A 1 103 ? 3.935 -3.280 -3.238 1.00 87.19 103 PHE A N 1
ATOM 810 C CA . PHE A 1 103 ? 4.491 -4.243 -4.196 1.00 87.19 103 PHE A CA 1
ATOM 811 C C . PHE A 1 103 ? 4.686 -5.621 -3.568 1.00 87.19 103 PHE A C 1
ATOM 813 O O . PHE A 1 103 ? 5.059 -5.732 -2.406 1.00 87.19 103 PHE A O 1
ATOM 820 N N . ALA A 1 104 ? 4.530 -6.674 -4.372 1.00 86.56 104 ALA A N 1
ATOM 821 C CA . ALA A 1 104 ? 4.741 -8.057 -3.940 1.00 86.56 104 ALA A CA 1
ATOM 822 C C . ALA A 1 104 ? 6.194 -8.362 -3.533 1.00 86.56 104 ALA A C 1
ATOM 824 O O . ALA A 1 104 ? 6.472 -9.394 -2.931 1.00 86.56 104 ALA A O 1
ATOM 825 N N . SER A 1 105 ? 7.137 -7.483 -3.883 1.00 85.50 105 SER A N 1
ATOM 826 C CA . SER A 1 105 ? 8.529 -7.559 -3.441 1.00 85.50 105 SER A CA 1
ATOM 827 C C . SER A 1 105 ? 8.760 -7.000 -2.037 1.00 85.50 105 SER A C 1
ATOM 829 O O . SER A 1 105 ? 9.869 -7.141 -1.522 1.00 85.50 105 SER A O 1
ATOM 831 N N . TRP A 1 106 ? 7.771 -6.337 -1.432 1.00 92.12 106 TRP A N 1
ATOM 832 C CA . TRP A 1 106 ? 7.897 -5.832 -0.070 1.00 92.12 106 TRP A CA 1
ATOM 833 C C . TRP A 1 106 ? 7.970 -6.994 0.914 1.00 92.12 106 TRP A C 1
ATOM 835 O O . TRP A 1 106 ? 7.313 -8.025 0.757 1.00 92.12 106 TRP A O 1
ATOM 845 N N . TYR A 1 107 ? 8.784 -6.821 1.948 1.00 94.00 107 TYR A N 1
ATOM 846 C CA . TYR A 1 107 ? 8.794 -7.759 3.060 1.00 94.00 107 TYR A CA 1
ATOM 847 C C . TYR A 1 107 ? 7.430 -7.714 3.753 1.00 94.00 107 TYR A C 1
ATOM 849 O O . TYR A 1 107 ? 6.932 -6.614 3.953 1.00 94.00 107 TYR A O 1
ATOM 857 N N . GLY A 1 108 ? 6.845 -8.863 4.111 1.00 93.44 108 GLY A N 1
ATOM 858 C CA . GLY A 1 108 ? 5.545 -8.938 4.800 1.00 93.44 108 GLY A CA 1
ATOM 859 C C . GLY A 1 108 ? 4.315 -8.698 3.911 1.00 93.44 108 GLY A C 1
ATOM 860 O O . GLY A 1 108 ? 3.221 -8.447 4.417 1.00 93.44 108 GLY A O 1
ATOM 861 N N . PHE A 1 109 ? 4.496 -8.705 2.583 1.00 92.00 109 PHE A N 1
ATOM 862 C CA . PHE A 1 109 ? 3.436 -8.416 1.614 1.00 92.00 109 PHE A CA 1
ATOM 863 C C . PHE A 1 109 ? 2.225 -9.349 1.742 1.00 92.00 109 PHE A C 1
ATOM 865 O O . PHE A 1 109 ? 1.096 -8.864 1.766 1.00 92.00 109 PHE A O 1
ATOM 872 N N . GLU A 1 110 ? 2.451 -10.666 1.786 1.00 91.00 110 GLU A N 1
ATOM 873 C CA . GLU A 1 110 ? 1.368 -11.660 1.784 1.00 91.00 110 GLU A CA 1
ATOM 874 C C . GLU A 1 110 ? 0.513 -11.515 3.048 1.00 91.00 110 GLU A C 1
ATOM 876 O O . GLU A 1 110 ? -0.707 -11.434 2.958 1.00 91.00 110 GLU A O 1
ATOM 881 N N . GLU A 1 111 ? 1.154 -11.356 4.209 1.00 94.12 111 GLU A N 1
ATOM 882 C CA . GLU A 1 111 ? 0.484 -11.203 5.499 1.00 94.12 111 GLU A CA 1
ATOM 883 C C . GLU A 1 111 ? -0.367 -9.927 5.563 1.00 94.12 111 GLU A C 1
ATOM 885 O O . GLU A 1 111 ? -1.505 -9.955 6.034 1.00 94.12 111 GLU A O 1
ATOM 890 N N . VAL A 1 112 ? 0.155 -8.799 5.066 1.00 94.12 112 VAL A N 1
ATOM 891 C CA . VAL A 1 112 ? -0.612 -7.545 5.005 1.00 94.12 112 VAL A CA 1
ATOM 892 C C . VAL A 1 112 ? -1.746 -7.639 3.989 1.00 94.12 112 VAL A C 1
ATOM 894 O O . VAL A 1 112 ? -2.844 -7.164 4.271 1.00 94.12 112 VAL A O 1
ATOM 897 N N . ARG A 1 113 ? -1.520 -8.247 2.818 1.00 90.56 113 ARG A N 1
ATOM 898 C CA . ARG A 1 113 ? -2.562 -8.424 1.796 1.00 90.56 113 ARG A CA 1
ATOM 899 C C . ARG A 1 113 ? -3.720 -9.260 2.334 1.00 90.56 113 ARG A C 1
ATOM 901 O O . ARG A 1 113 ? -4.870 -8.860 2.168 1.00 90.56 113 ARG A O 1
ATOM 908 N N . ASP A 1 114 ? -3.423 -10.387 2.970 1.00 90.56 114 ASP A N 1
ATOM 909 C CA . ASP A 1 114 ? -4.444 -11.285 3.508 1.00 90.56 114 ASP A CA 1
ATOM 910 C C . ASP A 1 114 ? -5.259 -10.580 4.597 1.00 90.56 114 ASP A C 1
ATOM 912 O O . ASP A 1 114 ? -6.489 -10.597 4.557 1.00 90.56 114 ASP A O 1
ATOM 916 N N . GLN A 1 115 ? -4.596 -9.826 5.480 1.00 92.06 115 GLN A N 1
ATOM 917 C CA . GLN A 1 115 ? -5.289 -9.017 6.480 1.00 92.06 115 GLN A CA 1
ATOM 918 C C . GLN A 1 115 ? -6.174 -7.928 5.851 1.00 92.06 115 GLN A C 1
ATOM 920 O O . GLN A 1 115 ? -7.283 -7.678 6.320 1.00 92.06 115 GLN A O 1
ATOM 925 N N . LEU A 1 116 ? -5.710 -7.273 4.785 1.00 90.12 116 LEU A N 1
ATOM 926 C CA . LEU A 1 116 ? -6.497 -6.270 4.065 1.00 90.12 116 LEU A CA 1
ATOM 927 C C . LEU A 1 116 ? -7.728 -6.873 3.373 1.00 90.12 116 LEU A C 1
ATOM 929 O O . LEU A 1 116 ? -8.754 -6.199 3.277 1.00 90.12 116 LEU A O 1
ATOM 933 N N . ALA A 1 117 ? -7.640 -8.118 2.900 1.00 86.19 117 ALA A N 1
ATOM 934 C CA . ALA A 1 117 ? -8.770 -8.831 2.310 1.00 86.19 117 ALA A CA 1
ATOM 935 C C . ALA A 1 117 ? -9.867 -9.137 3.346 1.00 86.19 117 ALA A C 1
ATOM 937 O O . ALA A 1 117 ? -11.049 -9.127 3.005 1.00 86.19 117 ALA A O 1
ATOM 938 N N . GLU A 1 118 ? -9.494 -9.351 4.611 1.00 87.56 118 GLU A N 1
ATOM 939 C CA . GLU A 1 118 ? -10.448 -9.486 5.719 1.00 87.56 118 GLU A CA 1
ATOM 940 C C . GLU A 1 118 ? -11.091 -8.147 6.109 1.00 87.56 118 GLU A C 1
ATOM 942 O O . GLU A 1 118 ? -12.282 -8.098 6.414 1.00 87.56 118 GLU A O 1
ATOM 947 N N . ILE A 1 119 ? -10.314 -7.056 6.091 1.00 85.50 119 ILE A N 1
ATOM 948 C CA . ILE A 1 119 ? -10.775 -5.710 6.472 1.00 85.50 119 ILE A CA 1
ATOM 949 C C . ILE A 1 119 ? -11.783 -5.160 5.458 1.00 85.50 119 ILE A C 1
ATOM 951 O O . ILE A 1 119 ? -12.795 -4.575 5.842 1.00 85.50 119 ILE A O 1
ATOM 955 N N . ALA A 1 120 ? -11.521 -5.362 4.167 1.00 75.81 120 ALA A N 1
ATOM 956 C CA . ALA A 1 120 ? -12.370 -4.902 3.080 1.00 75.81 120 ALA A CA 1
ATOM 957 C C . ALA A 1 120 ? -12.872 -6.102 2.255 1.00 75.81 120 ALA A C 1
ATOM 959 O O . ALA A 1 120 ? -12.340 -6.367 1.175 1.00 75.81 120 ALA A O 1
ATOM 960 N N . PRO A 1 121 ? -13.927 -6.811 2.711 1.00 57.81 121 PRO A N 1
AT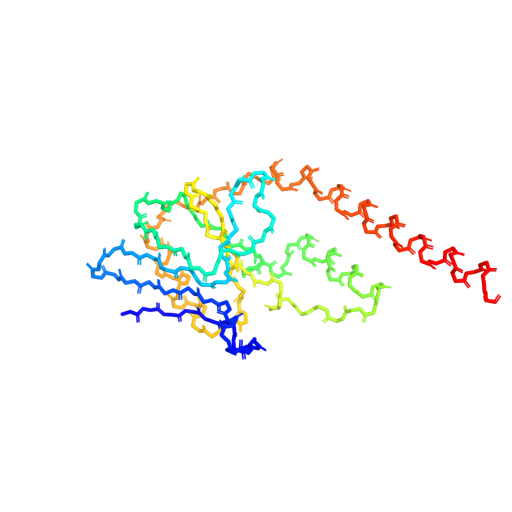OM 961 C CA . PRO A 1 121 ? -14.432 -8.018 2.043 1.00 57.81 121 PRO A CA 1
ATOM 962 C C . PRO A 1 121 ? -15.040 -7.756 0.651 1.00 57.81 121 PRO A C 1
ATOM 964 O O . PRO A 1 121 ? -15.434 -8.687 -0.052 1.00 57.81 121 PRO A O 1
ATOM 967 N N . GLY A 1 122 ? -15.108 -6.496 0.218 1.00 55.97 122 GLY A N 1
ATOM 968 C CA . GLY A 1 122 ? -15.366 -6.122 -1.163 1.00 55.97 122 GLY A CA 1
ATOM 969 C C . GLY A 1 122 ? -14.054 -5.878 -1.896 1.00 55.97 122 GLY A C 1
ATOM 970 O O . GLY A 1 122 ? -13.405 -4.859 -1.670 1.00 55.97 122 GLY A O 1
ATOM 971 N N . GLN A 1 123 ? -13.702 -6.757 -2.841 1.00 51.56 123 GLN A N 1
ATOM 972 C CA . GLN A 1 123 ? -12.770 -6.375 -3.901 1.00 51.56 123 GLN A CA 1
ATOM 973 C C . GLN A 1 123 ? -13.294 -5.072 -4.502 1.00 51.56 123 GLN A C 1
ATOM 975 O O . GLN A 1 123 ? -14.402 -5.051 -5.055 1.00 51.56 123 GLN A O 1
ATOM 980 N N . ALA A 1 124 ? -12.520 -3.990 -4.407 1.00 49.59 124 ALA A N 1
ATOM 981 C CA . ALA A 1 124 ? -12.798 -2.826 -5.220 1.00 49.59 124 ALA A CA 1
ATOM 982 C C . ALA A 1 124 ? -12.697 -3.328 -6.660 1.00 49.59 124 ALA A C 1
ATOM 984 O O . ALA A 1 124 ? -11.605 -3.612 -7.155 1.00 49.59 124 ALA A O 1
ATOM 985 N N . ARG A 1 125 ? -13.847 -3.516 -7.327 1.00 45.94 125 ARG A N 1
ATOM 986 C CA . ARG A 1 125 ? -13.878 -3.684 -8.778 1.00 45.94 125 ARG A CA 1
ATOM 987 C C . ARG A 1 125 ? -13.139 -2.476 -9.297 1.00 45.94 125 ARG A C 1
ATOM 989 O O . ARG A 1 125 ? -13.671 -1.376 -9.192 1.00 45.94 125 ARG A O 1
ATOM 996 N N . ILE A 1 126 ? -11.919 -2.687 -9.782 1.00 46.91 126 ILE A N 1
ATOM 997 C CA . ILE A 1 126 ? -11.103 -1.637 -10.369 1.00 46.91 126 ILE A CA 1
ATOM 998 C C . ILE A 1 126 ? -12.041 -0.898 -11.326 1.00 46.91 126 ILE A C 1
ATOM 1000 O O . ILE A 1 126 ? -12.489 -1.521 -12.300 1.00 46.91 126 ILE A O 1
ATOM 1004 N N . PRO A 1 127 ? -12.387 0.383 -11.103 1.00 40.47 127 PRO A N 1
ATOM 1005 C CA . PRO A 1 127 ? -12.869 1.177 -12.200 1.00 40.47 127 PRO A CA 1
ATOM 1006 C C . PRO A 1 127 ? -11.626 1.383 -13.051 1.00 40.47 127 PRO A C 1
ATOM 1008 O O . PRO A 1 127 ? -10.911 2.376 -12.942 1.00 40.47 127 PRO A O 1
ATOM 1011 N N . LEU A 1 128 ? -11.355 0.394 -13.908 1.00 42.78 128 LEU A N 1
ATOM 1012 C CA . LEU A 1 128 ? -10.346 0.455 -14.955 1.00 42.78 128 LEU A CA 1
ATOM 1013 C C . LEU A 1 128 ? -10.522 1.781 -15.721 1.00 42.78 128 LEU A C 1
ATOM 1015 O O . LEU A 1 128 ? -9.562 2.325 -16.235 1.00 42.78 128 LEU A O 1
ATOM 1019 N N . SER A 1 129 ? -11.741 2.333 -15.732 1.00 42.91 129 SER A N 1
ATOM 1020 C CA . SER A 1 129 ? -12.135 3.599 -16.337 1.00 42.91 129 SER A CA 1
ATOM 1021 C C . SER A 1 129 ? -11.458 4.867 -15.808 1.00 42.91 129 SER A C 1
ATOM 1023 O O . SER A 1 129 ? -11.405 5.818 -16.584 1.00 42.91 129 SER A O 1
ATOM 1025 N N . GLU A 1 130 ? -10.974 4.942 -14.561 1.00 43.81 130 GLU A N 1
ATOM 1026 C CA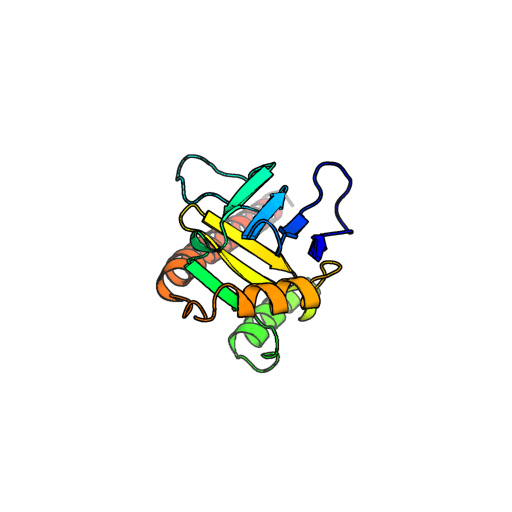 . GLU A 1 130 ? -10.317 6.175 -14.076 1.00 43.81 130 GLU A CA 1
ATOM 1027 C C . GLU A 1 130 ? -8.808 6.186 -14.359 1.00 43.81 130 GLU A C 1
ATOM 1029 O O . GLU A 1 130 ? -8.303 7.178 -14.883 1.00 43.81 130 GLU A O 1
ATOM 1034 N N . ASP A 1 131 ? -8.103 5.065 -14.167 1.00 45.16 131 ASP A N 1
ATOM 1035 C CA . ASP A 1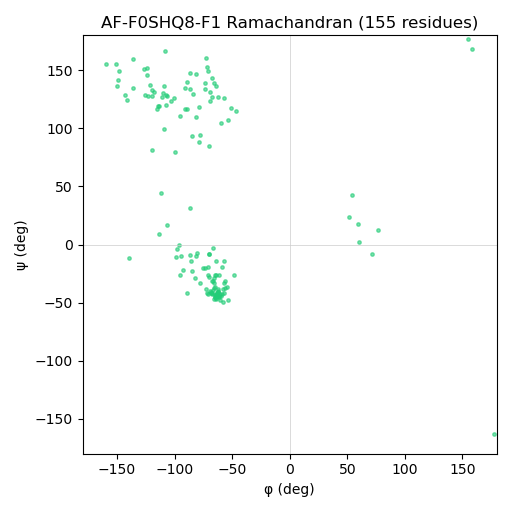 131 ? -6.680 4.967 -14.530 1.00 45.16 131 ASP A CA 1
ATOM 1036 C C . ASP A 1 131 ? -6.471 4.760 -16.052 1.00 45.16 131 ASP A C 1
ATOM 1038 O O . ASP A 1 131 ? -5.537 5.333 -16.612 1.00 45.16 131 ASP A O 1
ATOM 1042 N N . ILE A 1 132 ? -7.351 4.052 -16.790 1.00 43.75 132 ILE A N 1
ATOM 1043 C CA . ILE A 1 132 ? -7.212 3.892 -18.262 1.00 43.75 132 ILE A CA 1
ATOM 1044 C C . ILE A 1 132 ? -7.336 5.206 -19.014 1.00 43.75 132 ILE A C 1
ATOM 1046 O O . ILE A 1 132 ? -6.764 5.313 -20.088 1.00 43.75 132 ILE A O 1
ATOM 1050 N N . ARG A 1 133 ? -8.037 6.222 -18.506 1.00 41.75 133 ARG A N 1
ATOM 1051 C CA . ARG A 1 133 ? -8.084 7.516 -19.211 1.00 41.75 133 ARG A CA 1
ATOM 1052 C C . ARG A 1 133 ? -6.747 8.247 -19.160 1.00 41.75 133 ARG A C 1
ATOM 1054 O O . ARG A 1 133 ? -6.428 8.990 -20.083 1.00 41.75 133 ARG A O 1
ATOM 1061 N N . LEU A 1 134 ? -5.957 8.005 -18.117 1.00 44.28 134 LEU A N 1
ATOM 1062 C CA . LEU A 1 134 ? -4.648 8.619 -17.944 1.00 44.28 134 LEU A CA 1
ATOM 1063 C C . LEU A 1 134 ? -3.515 7.763 -18.519 1.00 44.28 134 LEU A C 1
ATOM 1065 O O . LEU A 1 134 ? -2.486 8.320 -18.878 1.00 44.28 134 LEU A O 1
ATOM 1069 N N . ILE A 1 135 ? -3.694 6.446 -18.693 1.00 47.78 135 ILE A N 1
ATOM 1070 C CA . ILE A 1 135 ? -2.698 5.577 -19.352 1.00 47.78 135 ILE A CA 1
ATOM 1071 C C . ILE A 1 135 ? -2.300 6.100 -20.750 1.00 47.78 135 ILE A C 1
ATOM 1073 O O . ILE A 1 135 ? -1.102 6.222 -20.986 1.00 47.78 135 ILE A O 1
ATOM 1077 N N . PRO A 1 136 ? -3.220 6.485 -21.660 1.00 46.12 136 PRO A N 1
ATOM 1078 C CA . PRO A 1 136 ? -2.874 7.118 -22.925 1.00 46.12 136 PRO A CA 1
ATOM 1079 C C . PRO A 1 136 ? -2.083 8.404 -22.729 1.00 46.12 136 PRO A C 1
ATOM 1081 O O . PRO A 1 136 ? -1.152 8.641 -23.480 1.00 46.12 136 PRO A O 1
ATOM 1084 N N . LEU A 1 137 ? -2.410 9.210 -21.715 1.00 52.44 137 LEU A N 1
ATOM 1085 C CA . LEU A 1 137 ? -1.732 10.478 -21.450 1.00 52.44 137 LEU A CA 1
ATOM 1086 C C . LEU A 1 137 ? -0.302 10.264 -20.929 1.00 52.44 137 LEU A C 1
ATOM 1088 O O . LEU A 1 137 ? 0.622 10.926 -21.389 1.00 52.44 137 LEU A O 1
ATOM 1092 N N . TYR A 1 138 ? -0.104 9.306 -20.019 1.00 47.34 138 TYR A N 1
ATOM 1093 C CA . TYR A 1 138 ? 1.214 8.936 -19.499 1.00 47.34 138 TYR A CA 1
ATOM 1094 C C . TYR A 1 138 ? 2.072 8.239 -20.557 1.00 47.34 138 TYR A C 1
ATOM 1096 O O . TYR A 1 138 ? 3.261 8.525 -20.663 1.00 47.34 138 TYR A O 1
ATOM 1104 N N . VAL A 1 139 ? 1.478 7.363 -21.373 1.00 55.00 139 VAL A N 1
ATOM 1105 C CA . VAL A 1 139 ? 2.162 6.710 -22.499 1.00 55.00 139 VAL A CA 1
ATOM 1106 C C . VAL A 1 139 ? 2.513 7.733 -23.578 1.00 55.00 139 VAL A C 1
ATOM 1108 O O . VAL A 1 139 ? 3.636 7.719 -24.068 1.00 55.00 139 VAL A O 1
ATOM 1111 N N . LEU A 1 140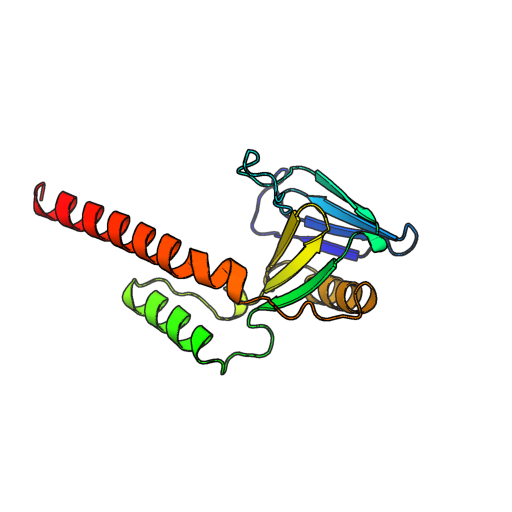 ? 1.612 8.663 -23.907 1.00 51.91 140 LEU A N 1
ATOM 1112 C CA . LEU A 1 140 ? 1.884 9.741 -24.858 1.00 51.91 140 LEU A CA 1
ATOM 1113 C C . LEU A 1 140 ? 2.967 10.684 -24.324 1.00 51.91 140 LEU A C 1
ATOM 1115 O O . LEU A 1 140 ? 3.887 11.018 -25.060 1.00 51.91 140 LEU A O 1
ATOM 1119 N N . GLY A 1 141 ? 2.912 11.052 -23.042 1.00 51.53 141 GLY A N 1
ATOM 1120 C CA . GLY A 1 141 ? 3.952 11.845 -22.386 1.00 51.53 141 GLY A CA 1
ATOM 1121 C C . GLY A 1 141 ? 5.316 11.154 -22.425 1.00 51.53 141 GLY A C 1
ATOM 1122 O O . GLY A 1 141 ? 6.308 11.777 -22.791 1.00 51.53 141 GLY A O 1
ATOM 1123 N N . LEU A 1 142 ? 5.365 9.849 -22.140 1.00 55.72 142 LEU A N 1
ATOM 1124 C CA . LEU A 1 142 ? 6.590 9.057 -22.241 1.00 55.72 142 LEU A CA 1
ATOM 1125 C C . LEU A 1 142 ? 7.109 8.994 -23.686 1.00 55.72 142 LEU A C 1
ATOM 1127 O O . LEU A 1 142 ? 8.302 9.178 -23.903 1.00 55.72 142 LEU A O 1
ATOM 1131 N N . ILE A 1 143 ? 6.231 8.786 -24.672 1.00 63.25 143 ILE A N 1
ATOM 1132 C CA . ILE A 1 143 ? 6.598 8.785 -26.097 1.00 63.25 143 ILE A CA 1
ATOM 1133 C C . ILE A 1 143 ? 7.161 10.146 -26.507 1.00 63.25 143 ILE A C 1
ATOM 1135 O O . ILE A 1 143 ? 8.201 10.190 -27.151 1.00 63.25 143 ILE A O 1
ATOM 1139 N N . VAL A 1 144 ? 6.534 11.254 -26.103 1.00 63.97 144 VAL A N 1
ATOM 1140 C CA . VAL A 1 144 ? 7.011 12.611 -26.414 1.00 63.97 144 VAL A CA 1
ATOM 1141 C C . VAL A 1 144 ? 8.391 12.861 -25.808 1.00 63.97 144 VAL A C 1
ATOM 1143 O O . VAL A 1 144 ? 9.274 13.361 -26.500 1.00 63.97 144 VAL A O 1
ATOM 1146 N N . VAL A 1 145 ? 8.609 12.470 -24.550 1.00 62.84 145 VAL A N 1
ATOM 1147 C CA . VAL A 1 145 ? 9.915 12.613 -23.888 1.00 62.84 145 VAL A CA 1
ATOM 1148 C C . VAL A 1 145 ? 10.979 11.765 -24.586 1.00 62.84 145 VAL A C 1
ATOM 1150 O O . VAL A 1 145 ? 12.056 12.267 -24.896 1.00 62.84 145 VAL A O 1
ATOM 1153 N N . VAL A 1 146 ? 10.678 10.501 -24.889 1.00 64.88 146 VAL A N 1
ATOM 1154 C CA . VAL A 1 146 ? 11.615 9.593 -25.566 1.00 64.88 146 VAL A CA 1
ATOM 1155 C C . VAL A 1 146 ? 11.924 10.074 -26.987 1.00 64.88 146 VAL A C 1
ATOM 1157 O O . VAL A 1 146 ? 13.091 10.135 -27.362 1.00 64.88 146 VAL A O 1
ATOM 1160 N N . CYS A 1 147 ? 10.917 10.481 -27.763 1.00 67.88 147 CYS A N 1
ATOM 1161 C CA . CYS A 1 147 ? 11.109 11.053 -29.096 1.00 67.88 147 CYS A CA 1
ATOM 1162 C C . CYS A 1 147 ? 11.921 12.353 -29.051 1.00 67.88 147 CYS A C 1
ATOM 1164 O O . CYS A 1 147 ? 12.800 12.533 -29.886 1.00 67.88 147 CYS A O 1
ATOM 1166 N N . GLY A 1 148 ? 11.673 13.229 -28.072 1.00 61.69 148 GLY A N 1
ATOM 1167 C CA . GLY A 1 148 ? 12.437 14.463 -27.886 1.00 61.69 148 GLY A CA 1
ATOM 1168 C C . GLY A 1 148 ? 13.911 14.203 -27.571 1.00 61.69 148 GLY A C 1
ATOM 1169 O O . GLY A 1 148 ? 14.782 14.844 -28.150 1.00 61.69 148 GLY A O 1
ATOM 1170 N N . ILE A 1 149 ? 14.204 13.215 -26.719 1.00 67.19 149 ILE A N 1
ATOM 1171 C CA . ILE A 1 149 ? 15.582 12.797 -26.417 1.00 67.19 149 ILE A CA 1
ATOM 1172 C C . ILE A 1 149 ? 16.259 12.214 -27.663 1.00 67.19 149 ILE A C 1
ATOM 1174 O O . ILE A 1 149 ? 17.395 12.572 -27.957 1.00 67.19 149 ILE A O 1
ATOM 1178 N N . ILE A 1 150 ? 15.575 11.350 -28.419 1.00 68.75 150 ILE A N 1
ATOM 1179 C CA . ILE A 1 150 ? 16.130 10.742 -29.639 1.00 68.75 150 ILE A CA 1
ATOM 1180 C C . ILE A 1 150 ? 16.418 11.807 -30.703 1.00 68.75 150 ILE A C 1
ATOM 1182 O O . ILE A 1 150 ? 17.497 11.798 -31.285 1.00 68.75 150 ILE A O 1
ATOM 1186 N N . LEU A 1 151 ? 15.488 12.737 -30.939 1.00 66.94 151 LEU A N 1
ATOM 1187 C CA . LEU A 1 151 ? 15.685 13.831 -31.895 1.00 66.94 151 LEU A CA 1
ATOM 1188 C C . LEU A 1 151 ? 16.821 14.762 -31.458 1.00 66.94 151 LEU A C 1
ATOM 1190 O O . LEU A 1 151 ? 17.675 15.093 -32.273 1.00 66.94 151 LEU A O 1
ATOM 1194 N N . GLY A 1 152 ? 16.896 15.106 -30.169 1.00 61.34 152 GLY A N 1
ATOM 1195 C CA . GLY A 1 152 ? 18.004 15.896 -29.632 1.00 61.34 152 GLY A CA 1
ATOM 1196 C C . GLY A 1 152 ? 19.359 15.195 -29.774 1.00 61.34 152 GLY A C 1
ATOM 1197 O O . GLY A 1 152 ? 20.350 15.830 -30.109 1.00 61.34 152 GLY A O 1
ATOM 1198 N N . LEU A 1 153 ? 19.423 13.876 -29.591 1.00 59.69 153 LEU A N 1
ATOM 1199 C CA . LEU A 1 153 ? 20.661 13.118 -29.802 1.00 59.69 153 LEU A CA 1
ATOM 1200 C C . LEU A 1 153 ? 21.049 12.996 -31.284 1.00 59.69 153 LEU A C 1
ATOM 1202 O O . LEU A 1 153 ? 22.228 12.838 -31.574 1.00 59.69 153 LEU A O 1
ATOM 1206 N N . LEU A 1 154 ? 20.087 13.070 -32.210 1.00 64.31 154 LEU A N 1
ATOM 1207 C CA . LEU A 1 154 ? 20.339 13.034 -33.655 1.00 64.31 154 LEU A CA 1
ATOM 1208 C C . LEU A 1 154 ? 20.758 14.394 -34.233 1.00 64.31 154 LEU A C 1
ATOM 1210 O O . LEU A 1 154 ? 21.471 14.419 -35.229 1.00 64.31 154 LEU A O 1
ATOM 1214 N N . GLU A 1 155 ? 20.325 15.513 -33.644 1.00 57.03 155 GLU A N 1
ATOM 1215 C CA . GLU A 1 155 ? 20.719 16.858 -34.101 1.00 57.03 155 GLU A CA 1
ATOM 1216 C C . GLU A 1 155 ? 22.058 17.336 -33.518 1.00 57.03 155 GLU A C 1
ATOM 1218 O O . GLU A 1 155 ? 22.713 18.192 -34.111 1.00 57.03 155 GLU A O 1
ATOM 1223 N N . PHE A 1 156 ? 22.479 16.787 -32.374 1.00 51.62 156 PHE A N 1
ATOM 1224 C CA . PHE A 1 156 ? 23.711 17.180 -31.677 1.00 51.62 156 PHE A CA 1
ATOM 1225 C C . PHE A 1 156 ? 24.798 16.084 -31.647 1.00 51.62 156 PHE A C 1
ATOM 1227 O O . PHE A 1 156 ? 25.785 16.239 -30.924 1.00 51.62 156 PHE A O 1
ATOM 1234 N N . GLY A 1 157 ? 24.617 14.987 -32.394 1.00 46.12 157 GLY A N 1
ATOM 1235 C CA . GLY A 1 157 ? 25.532 13.837 -32.483 1.00 46.12 157 GLY A CA 1
ATOM 1236 C C . GLY A 1 157 ? 26.260 13.717 -33.815 1.00 46.12 157 GLY A C 1
ATOM 1237 O O . GLY A 1 157 ? 25.681 14.116 -34.848 1.00 46.12 157 GLY A O 1
#

Secondary structure (DSSP, 8-state):
-EEEE-TTSPTTS--EEEEETTTTEEEEEEEEEES-TT--SEEEEEEEEGGGEEEEEEESSS-TT-HHHHHHHHHHHHTT----HHHH-EEEEEETTEEEEEETTSBTHHHHHHHHHHH--SB----HHHHHHHHHHHHHHHHHHHHHHHHHHHH--

Organism: Rubinisphaera brasiliensis (strain ATCC 49424 / DSM 5305 / JCM 21570 / IAM 15109 / NBRC 103401 / IFAM 1448) (NCBI:txid756272)

Solvent-accessible surface area (backbone atoms only — not comparable to full-atom values): 8612 Å² total; per-residue (Å²): 119,46,55,24,32,38,80,88,44,59,86,88,69,32,31,29,43,37,39,32,77,90,77,42,33,39,38,28,22,43,39,31,33,53,69,53,93,85,52,89,55,60,38,68,66,50,73,44,48,51,86,42,46,72,18,36,39,74,38,58,65,95,37,84,80,41,71,68,55,52,49,54,46,51,53,26,56,77,71,73,42,88,69,51,71,59,77,63,11,26,38,36,42,32,38,82,64,30,36,29,72,48,46,60,75,24,48,44,32,68,65,44,50,56,52,49,47,69,68,26,78,49,70,37,74,74,63,57,72,66,60,55,66,46,46,60,53,54,52,48,51,51,49,53,53,51,50,50,52,53,50,52,52,62,76,78,100

Foldseek 3Di:
DFKWWDPVDDPPLIFMWDADPVQQKIKTAQFWDFPDPPDPGGDRIDMDGLVQWPAKAWDLVVPCPDPVVVVVCVVCVVVVHRDDSQQRTWMWTDGNTTIGIGGSPIPRRVVVVVVRCVSHVDHPPPCCVPVVVCVCVVVVVVVVVVVVVVVVVVVVD

Nearest PDB structures (foldseek):
  4y94-assembly3_C  TM=4.532E-01  e=7.634E-03  Bos taurus
  4y94-assembly1_A  TM=4.444E-01  e=1.292E-02  Bos taurus
  7xti-assembly1_k  TM=6.349E-01  e=8.233E-01  Komagataella phaffii
  3a98-assembly1_B  TM=4.634E-01  e=4.325E-01  Homo sapiens
  3sc7-assembly1_X  TM=3.866E-01  e=3.996E+00  Aspergillus ficuum

pLDDT: mean 73.46, std 17.66, range [40.47, 96.88]

Mean predicted aligned error: 12.28 Å